Protein AF-A0A946QDY5-F1 (afdb_monomer_lite)

Sequence (96 aa):
PPQLEQVWNQLKAIMHPEDSGREGLLSPQTREMIAVAVSASNGCSYCVNSHTASLKKLGVSQESIGEVLAVAGLFNQTNALADGFQVKSDVFPNFE

Radius of gyration: 16.6 Å; chains: 1; bounding box: 44×44×36 Å

Secondary structure (DSSP, 8-state):
-HHHHHHHHHHHHHH-GGGGT---SS-HHHHHHHHHHHHHHTT-HHHHHHHHHHHHHTT--HHHHHHHHHHHHHHHHHHHHHHHTTPPPS------

Foldseek 3Di:
DVVVVVVVVVCCCQLPVVVVVDDDPDDNLRSLLVQLLVCVLVVPPVSVVVSVVVNVVVVNDPVNSVVSNVVSVVCSVVVCVCVVVVPDDPDDDDDD

Structure (mmCIF, N/CA/C/O backbone):
data_AF-A0A946QDY5-F1
#
_entry.id   AF-A0A946QDY5-F1
#
loop_
_atom_site.group_PDB
_atom_site.id
_atom_site.type_symbol
_atom_site.label_atom_id
_atom_site.label_alt_id
_atom_site.label_comp_id
_atom_site.label_asym_id
_atom_site.label_entity_id
_atom_site.label_seq_id
_atom_site.pdbx_PDB_ins_code
_atom_site.Cartn_x
_atom_site.Cartn_y
_atom_site.Cartn_z
_atom_site.occupancy
_atom_site.B_iso_or_equiv
_atom_site.auth_seq_id
_atom_site.auth_comp_id
_atom_site.auth_asym_id
_atom_site.auth_atom_id
_atom_site.pdbx_PDB_model_num
ATOM 1 N N . PRO A 1 1 ? 6.989 -19.183 -17.435 1.00 92.50 1 PRO A N 1
ATOM 2 C CA . PRO A 1 1 ? 6.215 -18.657 -18.586 1.00 92.50 1 PRO A CA 1
ATOM 3 C C . PRO A 1 1 ? 6.520 -17.174 -18.803 1.00 92.50 1 PRO A C 1
ATOM 5 O O . PRO A 1 1 ? 6.738 -16.494 -17.801 1.00 92.50 1 PRO A O 1
ATOM 8 N N . PRO A 1 2 ? 6.512 -16.678 -20.051 1.00 94.88 2 PRO A N 1
ATOM 9 C CA . PRO A 1 2 ? 6.820 -15.277 -20.358 1.00 94.88 2 PRO A CA 1
ATOM 10 C C . PRO A 1 2 ? 5.987 -14.270 -19.546 1.00 94.88 2 PRO A C 1
ATOM 12 O O . PRO A 1 2 ? 6.493 -13.243 -19.109 1.00 94.88 2 PRO A O 1
ATOM 15 N N . GLN A 1 3 ? 4.728 -14.606 -19.249 1.00 96.69 3 GLN A N 1
ATOM 16 C CA . GLN A 1 3 ? 3.828 -13.763 -18.457 1.00 96.69 3 GLN A CA 1
ATOM 17 C C . GLN A 1 3 ? 4.320 -13.571 -17.014 1.00 96.69 3 GLN A C 1
ATOM 19 O O . GLN A 1 3 ? 4.245 -12.469 -16.481 1.00 96.69 3 GLN A O 1
ATOM 24 N N . LEU A 1 4 ? 4.854 -14.624 -16.380 1.00 95.06 4 LEU A N 1
ATOM 25 C CA . LEU A 1 4 ? 5.383 -14.523 -15.014 1.00 95.06 4 LEU A CA 1
ATOM 26 C C . LEU A 1 4 ? 6.664 -13.692 -14.969 1.00 95.06 4 LEU A C 1
ATOM 28 O O . LEU A 1 4 ? 6.864 -12.936 -14.026 1.00 95.06 4 LEU A O 1
ATOM 32 N N . GLU A 1 5 ? 7.513 -13.805 -15.989 1.00 94.38 5 GLU A N 1
ATOM 33 C CA . GLU A 1 5 ? 8.734 -13.008 -16.091 1.00 94.38 5 GLU A CA 1
ATOM 34 C C . GLU A 1 5 ? 8.419 -11.518 -16.256 1.00 94.38 5 GLU A C 1
ATOM 36 O O . GLU A 1 5 ? 9.004 -10.683 -15.566 1.00 94.38 5 GLU A O 1
ATOM 41 N N . GLN A 1 6 ? 7.440 -11.185 -17.101 1.00 94.94 6 GLN A N 1
ATOM 42 C CA . GLN A 1 6 ? 6.983 -9.808 -17.277 1.00 94.94 6 GLN A CA 1
ATOM 43 C C . GLN A 1 6 ? 6.457 -9.214 -15.964 1.00 94.94 6 GLN A C 1
ATOM 45 O O . GLN A 1 6 ? 6.895 -8.135 -15.560 1.00 94.94 6 GLN A O 1
ATOM 50 N N . VAL A 1 7 ? 5.562 -9.931 -15.274 1.00 95.06 7 VAL A N 1
ATOM 51 C CA . VAL A 1 7 ? 5.016 -9.487 -13.980 1.00 95.06 7 VAL A CA 1
ATOM 52 C C . VAL A 1 7 ? 6.130 -9.338 -12.945 1.00 95.06 7 VAL A C 1
ATOM 54 O O . VAL A 1 7 ? 6.180 -8.338 -12.234 1.00 95.06 7 VAL A O 1
ATOM 57 N N . TRP A 1 8 ? 7.058 -10.293 -12.883 1.00 92.50 8 TRP A N 1
ATOM 58 C CA . TRP A 1 8 ? 8.168 -10.258 -11.935 1.00 92.50 8 TRP A CA 1
ATOM 59 C C . TRP A 1 8 ? 9.098 -9.064 -12.161 1.00 92.50 8 TRP A C 1
ATOM 61 O O . TRP A 1 8 ? 9.510 -8.401 -11.207 1.00 92.50 8 TRP A O 1
ATOM 71 N N . ASN A 1 9 ? 9.415 -8.756 -13.417 1.00 93.19 9 ASN A N 1
ATOM 72 C CA . ASN A 1 9 ? 10.267 -7.619 -13.750 1.00 93.19 9 ASN A CA 1
ATOM 73 C C . ASN A 1 9 ? 9.585 -6.285 -13.427 1.00 93.19 9 ASN A C 1
ATOM 75 O O . ASN A 1 9 ? 10.233 -5.394 -12.877 1.00 93.19 9 ASN A O 1
ATOM 79 N N . GLN A 1 10 ? 8.279 -6.166 -13.681 1.00 93.94 10 GLN A N 1
ATOM 80 C CA . GLN A 1 10 ? 7.511 -4.981 -13.301 1.00 93.94 10 GLN A CA 1
ATOM 81 C C . GLN A 1 10 ? 7.432 -4.815 -11.778 1.00 93.94 10 GLN A C 1
ATOM 83 O O . GLN A 1 10 ? 7.663 -3.718 -11.269 1.00 93.94 10 GLN A O 1
ATOM 88 N N . LEU A 1 11 ? 7.151 -5.900 -11.052 1.00 93.50 11 LEU A N 1
ATOM 89 C CA . LEU A 1 11 ? 7.081 -5.887 -9.593 1.00 93.50 11 LEU A CA 1
ATOM 90 C C . LEU A 1 11 ? 8.406 -5.423 -8.990 1.00 93.50 11 LEU A C 1
ATOM 92 O O . LEU A 1 11 ? 8.396 -4.495 -8.187 1.00 93.50 11 LEU A O 1
ATOM 96 N N . LYS A 1 12 ? 9.539 -5.996 -9.417 1.00 90.75 12 LYS A N 1
ATOM 97 C CA . LYS A 1 12 ? 10.868 -5.572 -8.945 1.00 90.75 12 LYS A CA 1
ATOM 98 C C . LYS A 1 12 ? 11.126 -4.102 -9.237 1.00 90.75 12 LYS A C 1
ATOM 100 O O . LYS A 1 12 ? 11.484 -3.369 -8.330 1.00 90.75 12 LYS A O 1
ATOM 105 N N . ALA A 1 13 ? 10.879 -3.644 -10.463 1.00 92.75 13 ALA A N 1
ATOM 106 C CA . ALA A 1 13 ? 11.137 -2.253 -10.819 1.00 92.75 13 ALA A CA 1
ATOM 107 C C . ALA A 1 13 ? 10.348 -1.261 -9.945 1.00 92.75 13 ALA A C 1
ATOM 109 O O . ALA A 1 13 ? 10.865 -0.188 -9.642 1.00 92.75 13 ALA A O 1
ATOM 110 N N . ILE A 1 14 ? 9.115 -1.593 -9.544 1.00 94.62 14 ILE A N 1
ATOM 111 C CA . ILE A 1 14 ? 8.239 -0.701 -8.766 1.00 94.62 14 ILE A CA 1
ATOM 112 C C . ILE A 1 14 ? 8.457 -0.847 -7.253 1.00 94.62 14 ILE A C 1
ATOM 114 O O . ILE A 1 14 ? 8.568 0.159 -6.553 1.00 94.62 14 ILE A O 1
ATOM 118 N N . MET A 1 15 ? 8.515 -2.079 -6.742 1.00 96.12 15 MET A N 1
ATOM 119 C CA . MET A 1 15 ? 8.620 -2.369 -5.304 1.00 96.12 15 MET A CA 1
ATOM 120 C C . MET A 1 15 ? 10.060 -2.353 -4.789 1.00 96.12 15 MET A C 1
ATOM 122 O O . MET A 1 15 ? 10.269 -2.122 -3.597 1.00 96.12 15 MET A O 1
ATOM 126 N N . HIS A 1 16 ? 11.033 -2.548 -5.678 1.00 94.38 16 HIS A N 1
ATOM 127 C CA . HIS A 1 16 ? 12.468 -2.575 -5.394 1.00 94.38 16 HIS A CA 1
ATOM 128 C C . HIS A 1 16 ? 13.245 -1.770 -6.451 1.00 94.38 16 HIS A C 1
ATOM 130 O O . HIS A 1 16 ? 14.075 -2.326 -7.173 1.00 94.38 16 HIS A O 1
ATOM 136 N N . PRO A 1 17 ? 12.969 -0.459 -6.610 1.00 94.69 17 PRO A N 1
ATOM 137 C CA . PRO A 1 17 ? 13.682 0.381 -7.570 1.00 94.69 17 PRO A CA 1
ATOM 138 C C . PRO A 1 17 ? 15.207 0.297 -7.410 1.00 94.69 17 PRO A C 1
ATOM 140 O O . PRO A 1 17 ? 15.915 0.343 -8.419 1.00 94.69 17 PRO A O 1
ATOM 143 N N . GLU A 1 18 ? 15.694 0.075 -6.189 1.00 91.50 18 GLU A N 1
ATOM 144 C CA . GLU A 1 18 ? 17.103 -0.160 -5.875 1.00 91.50 18 GLU A CA 1
ATOM 145 C C . GLU A 1 18 ? 17.724 -1.327 -6.667 1.00 91.50 18 GLU A C 1
ATOM 147 O O . GLU A 1 18 ? 18.829 -1.189 -7.195 1.00 91.50 18 GLU A O 1
ATOM 152 N N . ASP A 1 19 ? 16.983 -2.417 -6.877 1.00 90.31 19 ASP A N 1
ATOM 153 C CA . ASP A 1 19 ? 17.429 -3.581 -7.658 1.00 90.31 19 ASP A CA 1
ATOM 154 C C . ASP A 1 19 ? 17.506 -3.275 -9.163 1.00 90.31 19 ASP A C 1
ATOM 156 O O . ASP A 1 19 ? 18.111 -4.017 -9.938 1.00 90.31 19 ASP A O 1
ATOM 160 N N . SER A 1 20 ? 16.884 -2.172 -9.588 1.00 87.31 20 SER A N 1
ATOM 161 C CA . SER A 1 20 ? 16.932 -1.649 -10.957 1.00 87.31 20 SER A CA 1
ATOM 162 C C . SER A 1 20 ? 17.902 -0.473 -11.125 1.00 87.31 20 SER A C 1
ATOM 164 O O . SER A 1 20 ? 17.901 0.170 -12.174 1.00 87.31 20 SER A O 1
ATOM 166 N N . GLY A 1 21 ? 18.715 -0.168 -10.105 1.00 89.31 21 GLY A N 1
ATOM 167 C CA . GLY A 1 21 ? 19.659 0.955 -10.123 1.00 89.31 21 GLY A CA 1
ATOM 168 C C . GLY A 1 21 ? 18.998 2.330 -9.997 1.00 89.31 21 GLY A C 1
ATOM 169 O O . GLY A 1 21 ? 19.618 3.340 -10.326 1.00 89.31 21 GLY A O 1
ATOM 170 N N . ARG A 1 22 ? 17.739 2.384 -9.546 1.00 92.56 22 ARG A N 1
ATOM 171 C CA . ARG A 1 22 ? 17.005 3.630 -9.299 1.00 92.56 22 ARG A CA 1
ATOM 172 C C . ARG A 1 22 ? 16.911 3.901 -7.806 1.00 92.56 22 ARG A C 1
ATOM 174 O O . ARG A 1 22 ? 16.708 2.989 -7.012 1.00 92.56 22 ARG A O 1
ATOM 181 N N . GLU A 1 23 ? 16.984 5.169 -7.431 1.00 91.12 23 GLU A N 1
ATOM 182 C CA . GLU A 1 23 ? 16.705 5.578 -6.059 1.00 91.12 23 GLU A CA 1
ATOM 183 C C . GLU A 1 23 ? 15.196 5.504 -5.775 1.00 91.12 23 GLU A C 1
ATOM 185 O O . GLU A 1 23 ? 14.365 5.954 -6.569 1.00 91.12 23 GLU A O 1
ATOM 190 N N . GLY A 1 24 ? 14.830 4.900 -4.644 1.00 91.44 24 GLY A N 1
ATOM 191 C CA . GLY A 1 24 ? 13.446 4.834 -4.193 1.00 91.44 24 GLY A CA 1
ATOM 192 C C . GLY A 1 24 ? 13.047 6.100 -3.441 1.00 91.44 24 GLY A C 1
ATOM 193 O O . GLY A 1 24 ? 13.543 6.340 -2.348 1.00 91.44 24 GLY A O 1
ATOM 194 N N . LEU A 1 25 ? 12.091 6.862 -3.981 1.00 94.75 25 LEU A N 1
ATOM 195 C CA . LEU A 1 25 ? 11.543 8.053 -3.308 1.00 94.75 25 LEU A CA 1
ATOM 196 C C . LEU A 1 25 ? 10.676 7.716 -2.084 1.00 94.75 25 LEU A C 1
ATOM 198 O O . LEU A 1 25 ? 10.477 8.547 -1.204 1.00 94.75 25 LEU A O 1
ATOM 202 N N . LEU A 1 26 ? 10.140 6.496 -2.038 1.00 96.69 26 LEU A N 1
ATOM 203 C CA . LEU A 1 26 ? 9.423 5.954 -0.889 1.00 96.69 26 LEU A CA 1
ATOM 204 C C . LEU A 1 26 ? 10.284 4.892 -0.224 1.00 96.69 26 LEU A C 1
ATOM 206 O O . LEU A 1 26 ? 10.918 4.102 -0.922 1.00 96.69 26 LEU A O 1
ATOM 210 N N . SER A 1 27 ? 10.242 4.807 1.103 1.00 96.62 27 SER A N 1
ATOM 211 C CA . SER A 1 27 ? 10.899 3.711 1.817 1.00 96.62 27 SER A CA 1
ATOM 212 C C . SER A 1 27 ? 10.287 2.347 1.436 1.00 96.62 27 SER A C 1
ATOM 214 O O . SER A 1 27 ? 9.105 2.288 1.069 1.00 96.62 27 SER A O 1
ATOM 216 N N . PRO A 1 28 ? 11.029 1.230 1.571 1.00 96.75 28 PRO A N 1
ATOM 217 C CA . PRO A 1 28 ? 10.465 -0.110 1.391 1.00 96.75 28 PRO A CA 1
ATOM 218 C C . PRO A 1 28 ? 9.228 -0.360 2.267 1.00 96.75 28 PRO A C 1
ATOM 220 O O . PRO A 1 28 ? 8.244 -0.926 1.798 1.00 96.75 28 PRO A O 1
ATOM 223 N N . GLN A 1 29 ? 9.244 0.131 3.514 1.00 98.25 29 GLN A N 1
ATOM 224 C CA . GLN A 1 29 ? 8.109 0.035 4.437 1.00 98.25 29 GLN A CA 1
ATOM 225 C C . GLN A 1 29 ? 6.873 0.738 3.868 1.00 98.25 29 GLN A C 1
ATOM 227 O O . GLN A 1 29 ? 5.800 0.145 3.822 1.00 98.25 29 GLN A O 1
ATOM 232 N N . THR A 1 30 ? 7.023 1.968 3.370 1.00 98.31 30 THR A N 1
ATOM 233 C CA . THR A 1 30 ? 5.915 2.739 2.788 1.00 98.31 30 THR A CA 1
ATOM 234 C C . THR A 1 30 ? 5.307 2.036 1.573 1.00 98.31 30 THR A C 1
ATOM 236 O O . THR A 1 30 ? 4.084 1.968 1.458 1.00 98.31 30 THR A O 1
ATOM 239 N N . ARG A 1 31 ? 6.133 1.472 0.681 1.00 98.25 31 ARG A N 1
ATOM 240 C CA . ARG A 1 31 ? 5.641 0.740 -0.502 1.00 98.25 31 ARG A CA 1
ATOM 241 C C . ARG A 1 31 ? 4.821 -0.490 -0.103 1.00 98.25 31 ARG A C 1
ATOM 243 O O . ARG A 1 31 ? 3.741 -0.712 -0.644 1.00 98.25 31 ARG A O 1
ATOM 250 N N . GLU A 1 32 ? 5.292 -1.249 0.882 1.00 98.56 32 GLU A N 1
ATOM 251 C CA . GLU A 1 32 ? 4.580 -2.420 1.406 1.00 98.56 32 GLU A CA 1
ATOM 252 C C . GLU A 1 32 ? 3.299 -2.050 2.181 1.00 98.56 32 GLU A C 1
ATOM 254 O O . GLU A 1 32 ? 2.301 -2.767 2.095 1.00 98.56 32 GLU A O 1
ATOM 259 N N . MET A 1 33 ? 3.270 -0.907 2.879 1.00 98.81 33 MET A N 1
ATOM 260 C CA . MET A 1 33 ? 2.055 -0.391 3.530 1.00 98.81 33 MET A CA 1
ATOM 261 C C . MET A 1 33 ? 0.968 -0.050 2.501 1.00 98.81 33 MET A C 1
ATOM 263 O O . MET A 1 33 ? -0.197 -0.398 2.689 1.00 98.81 33 MET A O 1
ATOM 267 N N . ILE A 1 34 ? 1.346 0.572 1.379 1.00 98.62 34 ILE A N 1
ATOM 268 C CA . ILE A 1 34 ? 0.424 0.816 0.261 1.00 98.62 34 ILE A CA 1
ATOM 269 C C . ILE A 1 34 ? -0.074 -0.520 -0.304 1.00 98.62 34 ILE A C 1
ATOM 271 O O . ILE A 1 34 ? -1.277 -0.700 -0.502 1.00 98.62 34 ILE A O 1
ATOM 275 N N . ALA A 1 35 ? 0.832 -1.476 -0.522 1.00 98.56 35 ALA A N 1
ATOM 276 C CA . ALA A 1 35 ? 0.484 -2.777 -1.081 1.00 98.56 35 ALA A CA 1
ATOM 277 C C . ALA A 1 35 ? -0.506 -3.554 -0.196 1.00 98.56 35 ALA A C 1
ATOM 279 O O . ALA A 1 35 ? -1.484 -4.100 -0.715 1.00 98.56 35 ALA A O 1
ATOM 280 N N . VAL A 1 36 ? -0.310 -3.577 1.131 1.00 98.75 36 VAL A N 1
ATOM 281 C CA . VAL A 1 36 ? -1.241 -4.257 2.048 1.00 98.75 36 VAL A CA 1
ATOM 282 C C . VAL A 1 36 ? -2.593 -3.542 2.129 1.00 98.75 36 VAL A C 1
ATOM 284 O O . VAL A 1 36 ? -3.621 -4.219 2.129 1.00 98.75 36 VAL A O 1
ATOM 287 N N . ALA A 1 37 ? -2.619 -2.202 2.114 1.00 98.81 37 ALA A N 1
ATOM 288 C CA . ALA A 1 37 ? -3.858 -1.423 2.113 1.00 98.81 37 ALA A CA 1
ATOM 289 C C . ALA A 1 37 ? -4.700 -1.705 0.858 1.00 98.81 37 ALA A C 1
ATOM 291 O O . ALA A 1 37 ? -5.871 -2.070 0.965 1.00 98.81 37 ALA A O 1
ATOM 292 N N . VAL A 1 38 ? -4.085 -1.635 -0.328 1.00 98.75 38 VAL A N 1
ATOM 293 C CA . VAL A 1 38 ? -4.754 -1.950 -1.604 1.00 98.75 38 VAL A CA 1
ATOM 294 C C . VAL A 1 38 ? -5.208 -3.411 -1.642 1.00 98.75 38 VAL A C 1
ATOM 296 O O . VAL A 1 38 ? -6.322 -3.708 -2.070 1.00 98.75 38 VAL A O 1
ATOM 299 N N . SER A 1 39 ? -4.374 -4.334 -1.158 1.00 98.69 39 SER A N 1
ATOM 300 C CA . SER A 1 39 ? -4.711 -5.760 -1.090 1.00 98.69 39 SER A CA 1
ATOM 301 C C . SER A 1 39 ? -5.938 -6.030 -0.221 1.00 98.69 39 SER A C 1
ATOM 303 O O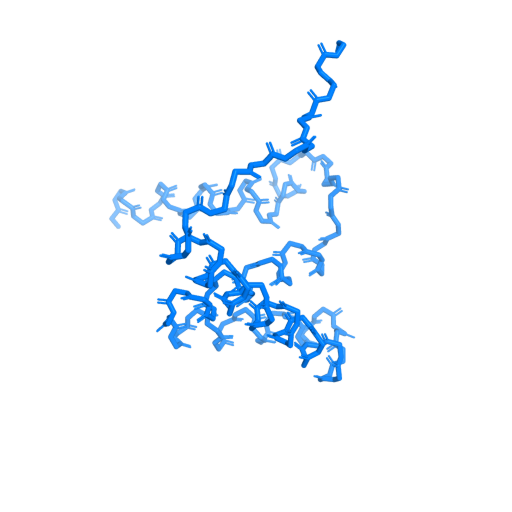 . SER A 1 39 ? -6.783 -6.845 -0.598 1.00 98.69 39 SER A O 1
ATOM 305 N N . ALA A 1 40 ? -6.038 -5.349 0.925 1.00 98.62 40 ALA A N 1
ATOM 306 C CA . ALA A 1 40 ? -7.171 -5.458 1.833 1.00 98.62 40 ALA A CA 1
ATOM 307 C C . ALA A 1 40 ? -8.448 -4.883 1.205 1.00 98.62 40 ALA A C 1
ATOM 309 O O . ALA A 1 40 ? -9.472 -5.567 1.206 1.00 98.62 40 ALA A O 1
ATOM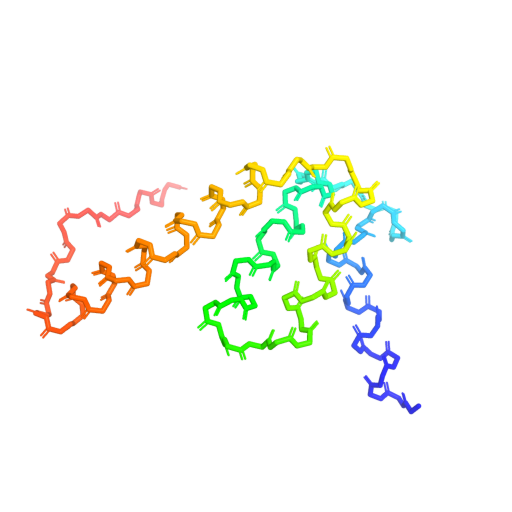 310 N N . SER A 1 41 ? -8.380 -3.692 0.596 1.00 98.69 41 SER A N 1
ATOM 311 C CA . SER A 1 41 ? -9.517 -3.092 -0.121 1.00 98.69 41 SER A CA 1
ATOM 312 C C . SER A 1 41 ? -10.016 -3.964 -1.278 1.00 98.69 41 SER A C 1
ATOM 314 O O . SER A 1 41 ? -11.218 -4.053 -1.506 1.00 98.69 41 SER A O 1
ATOM 316 N N . ASN A 1 42 ? -9.108 -4.663 -1.966 1.00 98.56 42 ASN A N 1
ATOM 317 C CA . ASN A 1 42 ? -9.443 -5.569 -3.068 1.00 98.56 42 ASN A CA 1
ATOM 318 C C . ASN A 1 42 ? -9.853 -6.983 -2.610 1.00 98.56 42 ASN A C 1
ATOM 320 O O . ASN A 1 42 ? -10.118 -7.842 -3.451 1.00 98.56 42 ASN A O 1
ATOM 324 N N . GLY A 1 43 ? -9.866 -7.267 -1.303 1.00 98.00 43 GLY A N 1
ATOM 325 C CA . GLY A 1 43 ? -10.250 -8.577 -0.769 1.00 98.00 43 GLY A CA 1
ATOM 326 C C . GLY A 1 43 ? -9.286 -9.722 -1.116 1.00 98.00 43 GLY A C 1
ATOM 327 O O . GLY A 1 43 ? -9.689 -10.886 -1.112 1.00 98.00 43 GLY A O 1
ATOM 328 N N . CYS A 1 44 ? -8.013 -9.436 -1.415 1.00 98.50 44 CYS A N 1
ATOM 329 C CA . CYS A 1 44 ? -7.033 -10.470 -1.764 1.00 98.50 44 CYS A CA 1
ATOM 330 C C . CYS A 1 44 ? -6.349 -11.055 -0.516 1.00 98.50 44 CYS A C 1
ATOM 332 O O . CYS A 1 44 ? -5.337 -10.533 -0.045 1.00 98.50 44 CYS A O 1
ATOM 334 N N . SER A 1 45 ? -6.839 -12.192 -0.012 1.00 98.19 45 SER A N 1
ATOM 335 C CA . SER A 1 45 ? -6.283 -12.852 1.184 1.00 98.19 45 SER A CA 1
ATOM 336 C C . SER A 1 45 ? -4.809 -13.257 1.036 1.00 98.19 45 SER A C 1
ATOM 338 O O . SER A 1 45 ? -4.005 -13.018 1.937 1.00 98.19 45 SER A O 1
ATOM 340 N N . TYR A 1 46 ? -4.431 -13.822 -0.115 1.00 98.19 46 TYR A N 1
ATOM 341 C CA . TYR A 1 46 ? -3.040 -14.176 -0.417 1.00 98.19 46 TYR A CA 1
ATOM 342 C C . TYR A 1 46 ? -2.123 -12.949 -0.346 1.00 98.19 46 TYR A C 1
ATOM 344 O O . TYR A 1 46 ? -1.080 -12.981 0.307 1.00 98.19 46 TYR A O 1
ATOM 352 N N . CYS A 1 47 ? -2.541 -11.853 -0.981 1.00 98.25 47 CYS A N 1
ATOM 353 C CA . CYS A 1 47 ? -1.771 -10.621 -1.052 1.00 98.25 47 CYS A CA 1
ATOM 354 C C . CYS A 1 47 ? -1.621 -9.987 0.339 1.00 98.25 47 CYS A C 1
ATOM 356 O O . CYS A 1 47 ? -0.511 -9.633 0.731 1.00 98.25 47 CYS A O 1
ATOM 358 N N . VAL A 1 48 ? -2.705 -9.927 1.125 1.00 98.69 48 VAL A N 1
ATOM 359 C CA . VAL A 1 48 ? -2.676 -9.421 2.509 1.00 98.69 48 VAL A CA 1
ATOM 360 C C . VAL A 1 48 ? -1.669 -10.198 3.353 1.00 98.69 48 VAL A C 1
ATOM 362 O O . VAL A 1 48 ? -0.845 -9.588 4.035 1.00 98.69 48 VAL A O 1
ATOM 365 N N . ASN A 1 49 ? -1.681 -11.529 3.276 1.00 98.50 49 ASN A N 1
ATOM 366 C CA . ASN A 1 49 ? -0.738 -12.363 4.020 1.00 98.50 49 ASN A CA 1
ATOM 367 C C . ASN A 1 49 ? 0.712 -12.124 3.575 1.00 98.50 49 ASN A C 1
ATOM 369 O O . ASN A 1 49 ? 1.594 -11.952 4.418 1.00 98.50 49 ASN A O 1
ATOM 373 N N . SER A 1 50 ? 0.952 -12.080 2.261 1.00 98.50 50 SER A N 1
ATOM 374 C CA . SER A 1 50 ? 2.284 -11.866 1.686 1.00 98.50 50 SER A CA 1
ATOM 375 C C . SER A 1 50 ? 2.875 -10.515 2.099 1.00 98.50 50 SER A C 1
ATOM 377 O O . SER A 1 50 ? 3.977 -10.464 2.644 1.00 98.50 50 SER A O 1
ATOM 379 N N . HIS A 1 51 ? 2.131 -9.425 1.909 1.00 98.62 51 HIS A N 1
ATOM 380 C CA . HIS A 1 51 ? 2.602 -8.072 2.220 1.00 98.62 51 HIS A CA 1
ATOM 381 C C . HIS A 1 51 ? 2.708 -7.823 3.732 1.00 98.62 51 HIS A C 1
ATOM 383 O O . HIS A 1 51 ? 3.655 -7.192 4.196 1.00 98.62 51 HIS A O 1
ATOM 389 N N . THR A 1 52 ? 1.823 -8.416 4.542 1.00 98.62 52 THR A N 1
ATOM 390 C CA . THR A 1 52 ? 1.958 -8.386 6.010 1.00 98.62 52 THR A CA 1
ATOM 391 C C . THR A 1 52 ? 3.247 -9.076 6.469 1.00 98.62 52 THR A C 1
ATOM 393 O O . THR A 1 52 ? 3.938 -8.578 7.360 1.00 98.62 52 THR A O 1
ATOM 396 N N . ALA A 1 53 ? 3.609 -10.209 5.859 1.00 98.62 53 ALA A N 1
ATOM 397 C CA . ALA A 1 53 ? 4.866 -10.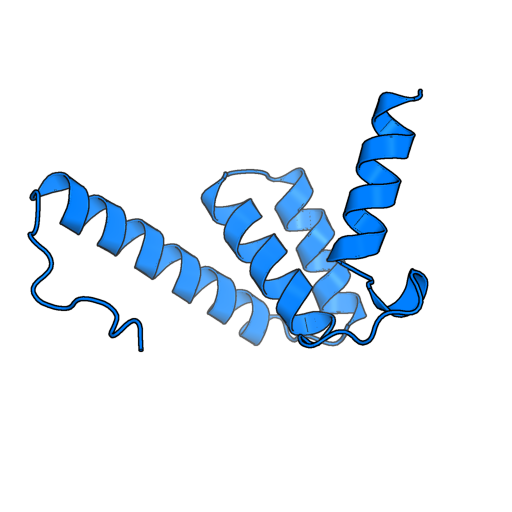890 6.158 1.00 98.62 53 ALA A CA 1
ATOM 398 C C . ALA A 1 53 ? 6.088 -10.047 5.751 1.00 98.62 53 ALA A C 1
ATOM 400 O O . ALA A 1 53 ? 7.061 -9.991 6.507 1.00 98.62 53 ALA A O 1
ATOM 401 N N . SER A 1 54 ? 6.036 -9.363 4.602 1.00 98.31 54 SER A N 1
ATOM 402 C CA . SER A 1 54 ? 7.071 -8.409 4.179 1.00 98.31 54 SER A CA 1
ATOM 403 C C . SER A 1 54 ? 7.227 -7.253 5.170 1.00 98.31 54 SER A C 1
ATOM 405 O O . SER A 1 54 ? 8.343 -6.976 5.607 1.00 98.31 54 SER A O 1
ATOM 407 N N . LEU A 1 55 ? 6.126 -6.638 5.615 1.00 98.62 55 LEU A N 1
ATOM 408 C CA . LEU A 1 55 ? 6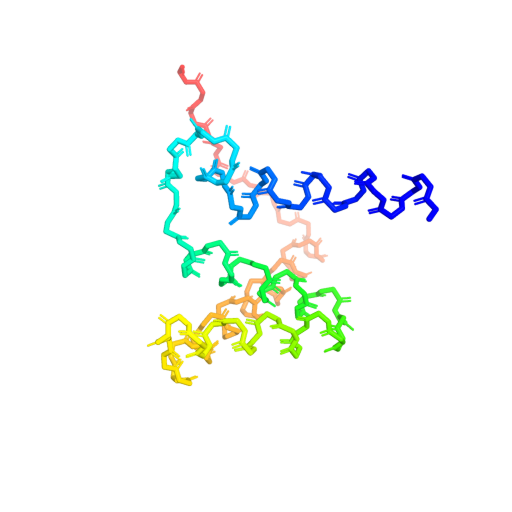.145 -5.558 6.611 1.00 98.62 55 LEU A CA 1
ATOM 409 C C . LEU A 1 55 ? 6.787 -5.990 7.933 1.00 98.62 55 LEU A C 1
ATOM 411 O O . LEU A 1 55 ? 7.626 -5.269 8.474 1.00 98.62 55 LEU A O 1
ATOM 415 N N . LYS A 1 56 ? 6.468 -7.198 8.415 1.00 98.38 56 LYS A N 1
ATOM 416 C CA . LYS A 1 56 ? 7.101 -7.755 9.622 1.00 98.38 56 LYS A CA 1
ATOM 417 C C . LYS A 1 56 ? 8.607 -7.954 9.448 1.00 98.38 56 LYS A C 1
ATOM 419 O O . LYS A 1 56 ? 9.366 -7.631 10.356 1.00 98.38 56 LYS A O 1
ATOM 424 N N . LYS A 1 57 ? 9.060 -8.436 8.283 1.00 98.38 57 LYS A N 1
ATOM 425 C CA . LYS A 1 57 ? 10.500 -8.561 7.973 1.00 98.38 57 LYS A CA 1
ATOM 426 C C . LYS A 1 57 ? 11.206 -7.206 7.929 1.00 98.38 57 LYS A C 1
ATOM 428 O O . LYS A 1 57 ? 12.367 -7.119 8.308 1.00 98.38 57 LYS A O 1
ATOM 433 N N . LEU A 1 58 ? 10.499 -6.162 7.502 1.00 98.06 58 LEU A N 1
ATOM 434 C CA . LEU A 1 58 ? 10.981 -4.780 7.488 1.00 98.06 58 LEU A CA 1
ATOM 435 C C . LEU A 1 58 ? 10.902 -4.092 8.865 1.00 98.06 58 LEU A C 1
ATOM 437 O O . LEU A 1 58 ? 11.178 -2.898 8.959 1.00 98.06 58 LEU A O 1
ATOM 441 N N . GLY A 1 59 ? 10.522 -4.811 9.927 1.00 98.38 59 GLY A N 1
ATOM 442 C CA . GLY A 1 59 ? 10.482 -4.291 11.295 1.00 98.38 59 GLY A CA 1
ATOM 443 C C . GLY A 1 59 ? 9.277 -3.403 11.613 1.00 98.38 59 GLY A C 1
ATOM 444 O O . GLY A 1 59 ? 9.288 -2.717 12.632 1.00 98.38 59 GLY A O 1
ATOM 445 N N . VAL A 1 60 ? 8.242 -3.399 10.769 1.00 98.50 60 VAL A N 1
ATOM 446 C CA . VAL A 1 60 ? 7.007 -2.650 11.040 1.00 98.50 60 VAL A CA 1
ATOM 447 C C . VAL A 1 60 ? 6.199 -3.378 12.116 1.00 98.50 60 VAL A C 1
ATOM 449 O O . VAL A 1 60 ? 5.983 -4.590 12.027 1.00 98.50 60 VAL A O 1
ATOM 452 N N . SER A 1 61 ? 5.756 -2.642 13.137 1.00 98.31 61 SER A N 1
ATOM 453 C CA . SER A 1 61 ? 5.008 -3.207 14.261 1.00 98.31 61 SER A CA 1
ATOM 454 C C . SER A 1 61 ? 3.598 -3.646 13.856 1.00 98.31 61 SER A C 1
ATOM 456 O O . SER A 1 61 ? 3.022 -3.169 12.874 1.00 98.31 61 SER A O 1
ATOM 458 N N . GLN A 1 62 ? 3.017 -4.564 14.630 1.00 98.00 62 GLN A N 1
ATOM 459 C CA . GLN A 1 62 ? 1.649 -5.027 14.396 1.00 98.00 62 GLN A CA 1
ATOM 460 C C . GLN A 1 62 ? 0.637 -3.886 14.568 1.00 98.00 62 GLN A C 1
ATOM 462 O O . GLN A 1 62 ? -0.371 -3.851 13.860 1.00 98.00 62 GLN A O 1
ATOM 467 N N . GLU A 1 63 ? 0.929 -2.955 15.472 1.00 98.50 63 GLU A N 1
ATOM 468 C CA . GLU A 1 63 ? 0.152 -1.753 15.748 1.00 98.50 63 GLU A CA 1
ATOM 469 C C . GLU A 1 63 ? 0.144 -0.820 14.533 1.00 98.50 63 GLU A C 1
ATOM 471 O O . GLU A 1 6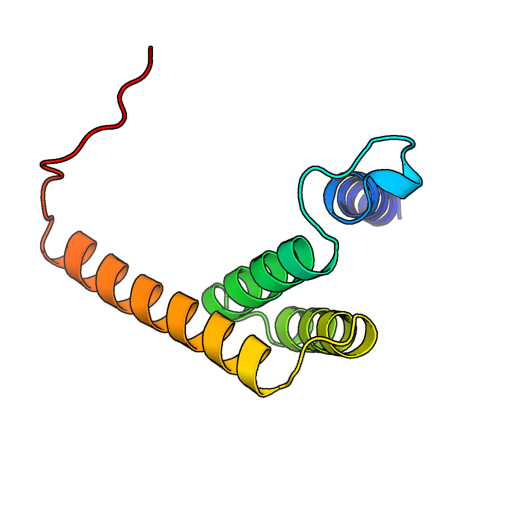3 ? -0.931 -0.439 14.077 1.00 98.50 63 GLU A O 1
ATOM 476 N N . SER A 1 64 ? 1.308 -0.535 13.933 1.00 98.56 64 SER A N 1
ATOM 477 C CA . SER A 1 64 ? 1.390 0.294 12.722 1.00 98.56 64 SER A CA 1
ATOM 478 C C . SER A 1 64 ? 0.709 -0.363 11.519 1.00 98.56 64 SER A C 1
ATOM 480 O O . SER A 1 64 ? 0.050 0.319 10.739 1.00 98.56 64 SER A O 1
ATOM 482 N N . ILE A 1 65 ? 0.807 -1.690 11.370 1.00 98.62 65 ILE A N 1
ATOM 483 C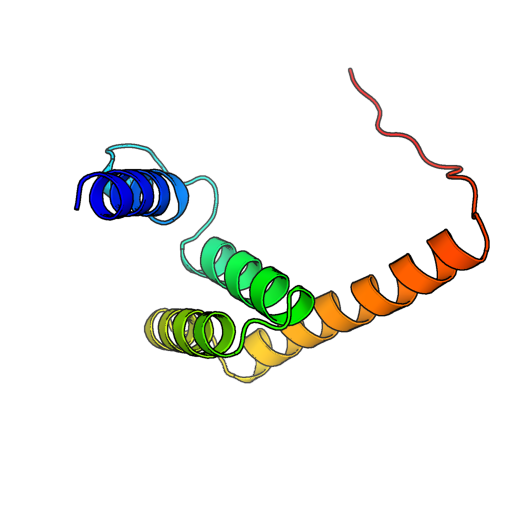 CA . ILE A 1 65 ? 0.049 -2.419 10.335 1.00 98.62 65 ILE A CA 1
ATOM 484 C C . ILE A 1 65 ? -1.461 -2.276 10.584 1.00 98.62 65 ILE A C 1
ATOM 486 O O . ILE A 1 65 ? -2.223 -2.055 9.644 1.00 98.62 65 ILE A O 1
ATOM 490 N N . GLY A 1 66 ? -1.895 -2.378 11.844 1.00 98.62 66 GLY A N 1
ATOM 491 C CA . GLY A 1 66 ? -3.286 -2.156 12.237 1.00 98.62 66 GLY A CA 1
ATOM 492 C C . GLY A 1 66 ? -3.777 -0.749 11.892 1.00 98.62 66 GLY A C 1
ATOM 493 O O . GLY A 1 66 ? -4.874 -0.608 11.357 1.00 98.62 66 GLY A O 1
ATOM 494 N N . GLU A 1 67 ? -2.956 0.276 12.122 1.00 98.75 67 GLU A N 1
ATOM 495 C CA . GLU A 1 67 ? -3.268 1.666 11.775 1.00 98.75 67 GLU A CA 1
ATOM 496 C C . GLU A 1 67 ? -3.435 1.861 10.260 1.00 98.75 67 GLU A C 1
ATOM 498 O O . GLU A 1 67 ? -4.426 2.445 9.825 1.00 98.75 67 GLU A O 1
ATOM 503 N N . VAL A 1 68 ? -2.543 1.288 9.442 1.00 98.75 68 VAL A N 1
ATOM 504 C CA . VAL A 1 68 ? -2.668 1.315 7.971 1.00 98.75 68 VAL A CA 1
ATOM 505 C C . VAL A 1 68 ? -4.002 0.716 7.516 1.00 98.75 68 VAL A C 1
ATOM 507 O O . VAL A 1 68 ? -4.696 1.296 6.678 1.00 98.75 68 VAL A O 1
ATOM 510 N N . LEU A 1 69 ? -4.389 -0.429 8.085 1.00 98.69 69 LEU A N 1
ATOM 511 C CA . LEU A 1 69 ? -5.654 -1.087 7.755 1.00 98.69 69 LEU A CA 1
ATOM 512 C C . LEU A 1 69 ? -6.871 -0.291 8.248 1.00 98.69 69 LEU A C 1
ATOM 514 O O . LEU A 1 69 ? -7.887 -0.252 7.553 1.00 98.69 69 LEU A O 1
ATOM 518 N N . ALA A 1 70 ? -6.774 0.372 9.402 1.00 98.75 70 ALA A N 1
ATOM 519 C CA . ALA A 1 70 ? -7.827 1.247 9.911 1.00 98.75 70 ALA A CA 1
ATOM 520 C C . ALA A 1 70 ? -8.040 2.467 8.999 1.00 98.75 70 ALA A C 1
ATOM 522 O O . ALA A 1 70 ? -9.183 2.784 8.665 1.00 98.75 70 ALA A O 1
ATOM 523 N N . VAL A 1 71 ? -6.957 3.101 8.534 1.00 98.81 71 VAL A N 1
ATOM 524 C CA . VAL A 1 71 ? -7.012 4.208 7.564 1.00 98.81 71 VAL A CA 1
ATOM 525 C C . VAL A 1 71 ? -7.649 3.743 6.253 1.00 98.81 71 VAL A C 1
ATOM 527 O O . VAL A 1 71 ? -8.587 4.377 5.771 1.00 98.81 71 VAL A O 1
ATOM 530 N N . ALA A 1 72 ? -7.201 2.613 5.699 1.00 98.69 72 ALA A N 1
ATOM 531 C CA . ALA A 1 72 ? -7.776 2.059 4.472 1.00 98.69 72 ALA A CA 1
ATOM 532 C C . ALA A 1 72 ? -9.277 1.749 4.626 1.00 98.69 72 ALA A C 1
ATOM 534 O O . ALA A 1 72 ? -10.077 2.088 3.754 1.00 98.69 72 ALA A O 1
ATOM 535 N N . GLY A 1 73 ? -9.675 1.155 5.756 1.00 98.62 73 GLY A N 1
ATOM 536 C CA . GLY A 1 73 ? -11.073 0.863 6.071 1.00 98.62 73 GLY A CA 1
ATOM 537 C C . GLY A 1 73 ? -11.942 2.117 6.174 1.00 98.62 73 GLY A C 1
ATOM 538 O O . GLY A 1 73 ? -13.034 2.145 5.601 1.00 98.62 73 GLY A O 1
ATOM 539 N N . LEU A 1 74 ? -11.447 3.164 6.844 1.00 98.81 74 LEU A N 1
ATOM 540 C CA . LEU A 1 74 ? -12.134 4.453 6.937 1.00 98.81 74 LEU A CA 1
ATOM 541 C C . LEU A 1 74 ? -12.378 5.042 5.545 1.00 98.81 74 LEU A C 1
ATOM 543 O O . LEU A 1 74 ? -13.514 5.381 5.225 1.00 98.81 74 LEU A O 1
ATOM 547 N N . PHE A 1 75 ? -11.348 5.108 4.699 1.00 98.62 75 PHE A N 1
ATOM 548 C CA . PHE A 1 75 ? -11.500 5.679 3.361 1.00 98.62 75 PHE A CA 1
ATOM 549 C C . PHE A 1 75 ? -12.397 4.834 2.454 1.00 98.62 75 PHE A C 1
ATOM 551 O O . PHE A 1 75 ? -13.214 5.393 1.729 1.00 98.62 75 PHE A O 1
ATOM 558 N N . ASN A 1 76 ? -12.344 3.502 2.536 1.00 98.69 76 ASN A N 1
ATOM 559 C CA . ASN A 1 76 ? -13.303 2.654 1.821 1.00 98.69 76 ASN A CA 1
ATOM 560 C C . ASN A 1 76 ? -14.754 2.982 2.221 1.00 98.69 76 ASN A C 1
ATOM 562 O O . ASN A 1 76 ? -15.627 3.062 1.356 1.00 98.69 76 ASN A O 1
ATOM 566 N N . GLN A 1 77 ? -15.016 3.209 3.515 1.00 98.75 77 GLN A N 1
ATOM 567 C CA . GLN A 1 77 ? -16.339 3.600 4.008 1.00 98.75 77 GLN A CA 1
ATOM 568 C C . GLN A 1 77 ? -16.745 4.994 3.517 1.00 98.75 77 GLN A C 1
ATOM 570 O O . GLN A 1 77 ? -17.850 5.160 2.997 1.00 98.75 77 GLN A O 1
ATOM 575 N N . THR A 1 78 ? -15.885 6.000 3.683 1.00 98.44 78 THR A N 1
ATOM 576 C CA . THR A 1 78 ? -16.223 7.381 3.312 1.00 98.44 78 THR A CA 1
ATOM 577 C C . THR A 1 78 ? -16.401 7.533 1.809 1.00 98.44 78 THR A C 1
ATOM 579 O O . THR A 1 78 ? -17.319 8.232 1.389 1.00 98.44 78 THR A O 1
ATOM 582 N N . ASN A 1 79 ? -15.587 6.841 1.006 1.00 98.25 79 ASN A N 1
ATOM 583 C CA . ASN A 1 79 ? -15.706 6.849 -0.450 1.00 98.25 79 ASN A CA 1
ATOM 584 C C . ASN A 1 79 ? -17.058 6.272 -0.881 1.00 98.25 79 ASN A C 1
ATOM 586 O O . ASN A 1 79 ? -17.780 6.913 -1.636 1.00 98.25 79 ASN A O 1
ATOM 590 N N . ALA A 1 80 ? -17.457 5.123 -0.323 1.00 98.38 80 ALA A N 1
ATOM 591 C CA . ALA A 1 80 ? -18.751 4.516 -0.630 1.00 98.38 80 ALA A CA 1
ATOM 592 C C . ALA A 1 80 ? -19.936 5.438 -0.284 1.00 98.38 80 ALA A C 1
ATOM 594 O O . ALA A 1 80 ? -20.910 5.503 -1.033 1.00 98.38 80 ALA A O 1
ATOM 595 N N . LEU A 1 81 ? -19.856 6.169 0.834 1.00 98.62 81 LEU A N 1
ATOM 596 C CA . LEU A 1 81 ? -20.880 7.145 1.213 1.00 98.62 81 LEU A CA 1
ATOM 597 C C . LEU A 1 81 ? -20.894 8.354 0.271 1.00 98.62 81 LEU A C 1
ATOM 599 O O . LEU A 1 81 ? -21.963 8.736 -0.204 1.00 98.62 81 LEU A O 1
ATOM 603 N N . ALA A 1 82 ? -19.733 8.947 -0.008 1.00 98.25 82 ALA A N 1
ATOM 604 C CA . ALA A 1 82 ? -19.618 10.111 -0.884 1.00 98.25 82 ALA A CA 1
ATOM 605 C C . ALA A 1 82 ? -20.127 9.803 -2.300 1.00 98.25 82 ALA A C 1
ATOM 607 O O . ALA A 1 82 ? -20.934 10.564 -2.841 1.00 98.25 82 ALA A O 1
ATOM 608 N N . ASP A 1 83 ? -19.733 8.652 -2.849 1.00 98.12 83 ASP A N 1
ATOM 609 C CA . ASP A 1 83 ? -20.206 8.166 -4.143 1.00 98.12 83 ASP A CA 1
ATOM 610 C C . ASP A 1 83 ? -21.711 7.883 -4.103 1.00 98.12 83 ASP A C 1
ATOM 612 O O . ASP A 1 83 ? -22.450 8.331 -4.979 1.00 98.12 83 ASP A O 1
ATOM 616 N N . GLY A 1 84 ? -22.207 7.201 -3.067 1.00 98.19 84 GLY A N 1
ATOM 617 C CA . GLY A 1 84 ? -23.634 6.898 -2.922 1.00 98.19 84 GLY A CA 1
ATOM 618 C C . GLY A 1 84 ? -24.522 8.147 -2.871 1.00 98.19 84 GLY A C 1
ATOM 619 O O . GLY A 1 84 ? -25.589 8.171 -3.484 1.00 98.19 84 GLY A O 1
ATOM 620 N N . PHE A 1 85 ? -24.069 9.205 -2.194 1.00 98.38 85 PHE A N 1
ATOM 621 C CA . PHE A 1 85 ? -24.769 10.493 -2.129 1.00 98.38 85 PHE A CA 1
ATOM 622 C C . PHE A 1 85 ? -24.464 11.430 -3.305 1.00 98.38 85 PHE A C 1
ATOM 624 O O . PHE A 1 85 ? -25.048 12.513 -3.370 1.00 98.38 85 PHE A O 1
ATOM 631 N N . GLN A 1 86 ? -23.585 11.034 -4.233 1.00 97.75 86 GLN A N 1
ATOM 632 C CA . GLN A 1 86 ? -23.143 11.862 -5.362 1.00 97.75 86 GLN A CA 1
ATOM 633 C C . GLN A 1 86 ? -22.630 13.238 -4.898 1.00 97.75 86 GLN A C 1
ATOM 635 O O . GLN A 1 86 ? -22.979 14.283 -5.461 1.00 97.75 86 GLN A O 1
ATOM 640 N N . VAL A 1 87 ? -21.822 13.244 -3.833 1.00 97.75 87 VAL A N 1
ATOM 641 C CA . VAL A 1 87 ? -21.241 14.468 -3.270 1.00 97.75 87 VAL A CA 1
ATOM 642 C C . VAL A 1 87 ? -20.356 15.138 -4.325 1.00 97.75 87 VAL A C 1
ATOM 644 O O . VAL A 1 87 ? -19.462 14.516 -4.893 1.00 97.75 87 VAL A O 1
ATOM 647 N N . LYS A 1 88 ? -20.598 16.425 -4.599 1.00 96.56 88 LYS A N 1
ATOM 648 C CA . LYS A 1 88 ? -19.754 17.212 -5.509 1.00 96.56 88 LYS A CA 1
ATOM 649 C C . LYS A 1 88 ? -18.518 17.709 -4.770 1.00 96.56 88 LYS A C 1
ATOM 651 O O . LYS A 1 88 ? -18.655 18.264 -3.685 1.00 96.56 88 LYS A O 1
ATOM 656 N N . SER A 1 89 ? -17.347 17.564 -5.390 1.00 94.75 89 SER A N 1
ATOM 657 C CA . SER A 1 89 ? -16.114 18.145 -4.857 1.00 94.75 89 SER A CA 1
ATOM 658 C C . SER A 1 89 ? -16.190 19.668 -4.881 1.00 94.75 89 SER A C 1
ATOM 660 O O . SER A 1 89 ? -16.521 20.268 -5.907 1.00 94.75 89 SER A O 1
ATOM 662 N N . ASP A 1 90 ? -15.871 20.280 -3.753 1.00 93.81 90 ASP A N 1
ATOM 663 C CA . ASP A 1 90 ? -15.671 21.717 -3.572 1.00 93.81 90 ASP A CA 1
ATOM 664 C C . ASP A 1 90 ? -14.179 22.095 -3.564 1.00 93.81 90 ASP A C 1
ATOM 666 O O . ASP A 1 90 ? -13.834 23.272 -3.672 1.00 93.81 90 ASP A O 1
ATOM 670 N N . VAL A 1 91 ? -13.294 21.096 -3.506 1.00 93.06 91 VAL A N 1
ATOM 671 C CA . VAL A 1 91 ? -11.838 21.241 -3.587 1.00 93.06 91 VAL A CA 1
ATOM 672 C C . VAL A 1 91 ? -11.323 20.608 -4.878 1.00 93.06 91 VAL A C 1
ATOM 674 O O . VAL A 1 91 ? -11.681 19.480 -5.223 1.00 93.06 91 VAL A O 1
ATOM 677 N N . PHE A 1 92 ? -10.447 21.321 -5.586 1.00 92.50 92 PHE A N 1
ATOM 678 C CA . PHE A 1 92 ? -9.779 20.839 -6.793 1.00 92.50 92 PHE A CA 1
ATOM 679 C C . PHE A 1 92 ? -8.264 21.050 -6.673 1.00 92.50 92 PHE A C 1
ATOM 681 O O . PHE A 1 92 ? -7.836 22.039 -6.076 1.00 92.50 92 PHE A O 1
ATOM 688 N N . PRO A 1 93 ? -7.442 20.135 -7.212 1.00 91.62 93 PRO A N 1
ATOM 689 C CA . PRO A 1 93 ? -5.992 20.306 -7.242 1.00 91.62 93 PRO A CA 1
ATOM 690 C C . PRO A 1 93 ? -5.593 21.578 -8.006 1.00 91.62 93 PRO A C 1
ATOM 692 O O . PRO A 1 93 ? -6.122 21.847 -9.085 1.00 91.62 93 PRO A O 1
ATOM 695 N N . ASN A 1 94 ? -4.640 22.341 -7.457 1.00 90.25 94 ASN A N 1
ATOM 696 C CA . ASN A 1 94 ? -3.984 23.422 -8.190 1.00 90.25 94 ASN A CA 1
ATOM 697 C C . ASN A 1 94 ? -2.873 22.807 -9.045 1.00 90.25 94 ASN A C 1
ATOM 699 O O . ASN A 1 94 ? -1.841 22.392 -8.518 1.00 90.25 94 ASN A O 1
ATOM 703 N N . PHE A 1 95 ? -3.123 22.682 -10.343 1.00 79.12 95 PHE A N 1
ATOM 704 C CA . PHE A 1 95 ? -2.107 22.266 -11.301 1.00 79.12 95 PHE A CA 1
ATOM 705 C C . PHE A 1 95 ? -1.418 23.524 -11.840 1.00 79.12 95 PHE A C 1
ATOM 707 O O . PHE A 1 95 ? -1.795 24.029 -12.897 1.00 79.12 95 PHE A O 1
ATOM 714 N N . GLU A 1 96 ? -0.471 24.061 -11.068 1.00 60.75 96 GLU A N 1
ATOM 715 C CA . GLU A 1 96 ? 0.558 24.972 -11.595 1.00 60.75 96 GLU A CA 1
ATOM 716 C C . GLU A 1 96 ? 1.634 24.191 -12.357 1.00 60.75 96 GLU A C 1
ATOM 718 O O . GLU A 1 96 ? 1.996 23.079 -11.901 1.00 60.75 96 GLU A O 1
#

pLDDT: mean 96.05, std 4.89, range [60.75, 98.81]